Protein AF-A0A8T3Q2P3-F1 (afdb_monomer)

Sequence (70 aa):
IDTVWGTDVYTDDSSVCTAAVHAGAITVEDGGEVTIEIAPGEDSYEASEQNGIESSPYGPWGGSFVVVTD

Solvent-accessible surface area (backbone atoms only — not comparable to full-atom values): 3999 Å² total; per-residue (Å²): 134,62,68,31,34,18,55,82,50,26,45,65,88,34,38,64,71,42,46,26,23,32,73,61,64,31,48,90,88,76,47,76,88,81,54,71,48,85,43,77,38,47,73,58,30,55,52,45,75,32,80,93,34,73,30,37,62,41,62,69,47,84,36,19,32,29,67,63,68,135

Secondary structure (DSSP, 8-state):
----BEESEEETTS-HHHHHHHTTSSBTTTB----EEEEE--S-B---EETTEE-B-B---SEEEEE---

Foldseek 3Di:
DDAWEADQKTAPPGDQQLNCLQVVVDPPVGGDDWDKDKDAWDQKGDWDGGNNHTHHIDGTHGIIMGTDDD

pLDDT: mean 96.95, std 4.77, range [71.75, 98.88]

Radius of gyration: 10.94 Å; Cα contacts (8 Å, |Δi|>4): 163; chains: 1; bounding box: 27×19×30 Å

Mean predicted aligned error: 2.15 Å

Nearest PDB structures (foldseek):
  1jbi-assembly1_A  TM=9.104E-01  e=1.266E-05  Homo sapiens
  8i03-assembly1_I  TM=8.485E-01  e=6.334E-05  Schizosaccharomyces pombe
  6lmj-assembly1_B  TM=3.437E-01  e=6.301E+00  African swine fever virus
  8xt3-assembly1_LW  TM=2.907E-01  e=4.151E+00  Homo sapiens
  8oiq-assembly1_BB  TM=2.618E-01  e=4.406E+00  Sus scrofa

Structure (mmCIF, N/CA/C/O backbone):
data_AF-A0A8T3Q2P3-F1
#
_entry.id   AF-A0A8T3Q2P3-F1
#
loop_
_atom_site.group_PDB
_atom_site.id
_atom_site.type_symbol
_atom_site.label_atom_id
_atom_site.label_alt_id
_atom_site.label_comp_id
_atom_site.label_asym_id
_atom_site.label_entity_id
_atom_site.label_seq_id
_atom_site.pdbx_PDB_ins_code
_atom_site.Cartn_x
_atom_site.Cartn_y
_atom_site.Cartn_z
_atom_site.occupancy
_atom_site.B_iso_or_equiv
_atom_site.auth_seq_id
_atom_site.auth_comp_id
_atom_site.auth_asym_id
_atom_site.auth_atom_id
_atom_site.pdbx_PDB_model_num
ATOM 1 N N . ILE A 1 1 ? 1.759 -2.276 11.595 1.00 71.75 1 ILE A N 1
ATOM 2 C CA . ILE A 1 1 ? 1.899 -1.490 10.354 1.00 71.75 1 ILE A CA 1
ATOM 3 C C . ILE A 1 1 ? 3.177 -1.959 9.695 1.00 71.75 1 ILE A C 1
ATOM 5 O O . ILE A 1 1 ? 4.183 -2.039 10.396 1.00 71.75 1 ILE A O 1
ATOM 9 N N . ASP A 1 2 ? 3.100 -2.359 8.434 1.00 86.75 2 ASP A N 1
ATOM 10 C CA . ASP A 1 2 ? 4.229 -2.872 7.655 1.00 86.75 2 ASP A CA 1
ATOM 11 C C . ASP A 1 2 ? 4.309 -2.118 6.319 1.00 86.75 2 ASP A C 1
ATOM 13 O O . ASP A 1 2 ? 3.432 -1.313 6.014 1.00 86.75 2 ASP A O 1
ATOM 17 N N . THR A 1 3 ? 5.359 -2.339 5.539 1.00 93.44 3 THR A N 1
ATOM 18 C CA . THR A 1 3 ? 5.607 -1.554 4.322 1.00 93.44 3 THR A CA 1
ATOM 19 C C . THR A 1 3 ? 4.533 -1.805 3.258 1.00 93.44 3 THR A C 1
ATOM 21 O O . THR A 1 3 ? 4.100 -2.942 3.042 1.00 93.44 3 THR A O 1
ATOM 24 N N . VAL A 1 4 ? 4.116 -0.731 2.586 1.00 98.19 4 VAL A N 1
ATOM 25 C CA . VAL A 1 4 ? 3.225 -0.758 1.421 1.00 98.19 4 VAL A CA 1
ATOM 26 C C . VAL A 1 4 ? 3.800 0.124 0.320 1.00 98.19 4 VAL A C 1
ATOM 28 O O . VAL A 1 4 ? 4.282 1.230 0.582 1.00 98.19 4 VAL A O 1
ATOM 31 N N . TRP A 1 5 ? 3.760 -0.380 -0.906 1.00 98.69 5 TRP A N 1
ATOM 32 C CA . TRP A 1 5 ? 4.257 0.304 -2.090 1.00 98.69 5 TRP A CA 1
ATOM 33 C C . TRP A 1 5 ? 3.092 0.639 -3.006 1.00 98.69 5 TRP A C 1
ATOM 35 O O . TRP A 1 5 ? 2.333 -0.257 -3.364 1.00 98.69 5 TRP A O 1
ATOM 45 N N . GLY A 1 6 ? 2.975 1.903 -3.401 1.00 98.62 6 GLY A N 1
ATOM 46 C CA . GLY A 1 6 ? 1.897 2.368 -4.270 1.00 98.62 6 GLY A CA 1
ATOM 47 C C . GLY A 1 6 ? 0.669 2.918 -3.555 1.00 98.62 6 GLY A C 1
ATOM 48 O O . GLY A 1 6 ? 0.586 2.973 -2.327 1.00 98.62 6 GLY A O 1
ATOM 49 N N . THR A 1 7 ? -0.270 3.384 -4.368 1.00 98.44 7 THR A N 1
ATOM 50 C CA . THR A 1 7 ? -1.506 4.053 -3.967 1.00 98.44 7 THR A CA 1
ATOM 51 C C . THR A 1 7 ? -2.608 3.562 -4.884 1.00 98.44 7 THR A C 1
ATOM 53 O O . THR A 1 7 ? -2.425 3.596 -6.098 1.00 98.44 7 THR A O 1
ATOM 56 N N . ASP A 1 8 ? -3.724 3.112 -4.308 1.00 97.19 8 ASP A N 1
ATOM 57 C CA . ASP A 1 8 ? -4.858 2.448 -4.976 1.00 97.19 8 ASP A CA 1
ATOM 58 C C . ASP A 1 8 ? -4.500 1.101 -5.638 1.00 97.19 8 ASP A C 1
ATOM 60 O O . ASP A 1 8 ? -5.207 0.112 -5.446 1.00 97.19 8 ASP A O 1
ATOM 64 N N . VAL A 1 9 ? -3.360 1.028 -6.323 1.00 98.56 9 VAL A N 1
ATOM 65 C CA . VAL A 1 9 ? -2.699 -0.179 -6.818 1.00 98.56 9 VAL A CA 1
ATOM 66 C C . VAL A 1 9 ? -1.422 -0.387 -6.002 1.00 98.56 9 VAL A C 1
ATOM 68 O O . VAL A 1 9 ? -0.559 0.492 -5.942 1.00 98.56 9 VAL A O 1
ATOM 71 N N . TYR A 1 10 ? -1.299 -1.550 -5.363 1.00 98.75 10 TYR A N 1
ATOM 72 C CA . TYR A 1 10 ? -0.165 -1.896 -4.505 1.00 98.75 10 TYR A CA 1
ATOM 73 C C . TYR A 1 10 ? 0.638 -3.044 -5.110 1.00 98.75 10 TYR A C 1
ATOM 75 O O . TYR A 1 10 ? 0.053 -3.940 -5.719 1.00 98.75 10 TYR A O 1
ATOM 83 N N . THR A 1 11 ? 1.962 -3.066 -4.935 1.00 98.81 11 THR A N 1
ATOM 84 C CA . THR A 1 11 ? 2.765 -4.238 -5.335 1.00 98.81 11 THR A CA 1
ATOM 85 C C . THR A 1 11 ? 2.306 -5.487 -4.578 1.00 98.81 11 THR A C 1
ATOM 87 O O . THR A 1 11 ? 1.921 -5.412 -3.410 1.00 98.81 11 THR A O 1
ATOM 90 N N . ASP A 1 12 ? 2.356 -6.656 -5.216 1.00 98.44 12 ASP A N 1
ATOM 91 C CA . ASP A 1 12 ? 1.875 -7.914 -4.623 1.00 98.44 12 ASP A CA 1
ATOM 92 C C . ASP A 1 12 ? 2.699 -8.442 -3.433 1.00 98.44 12 ASP A C 1
ATOM 94 O O . ASP A 1 12 ? 2.260 -9.365 -2.744 1.00 98.44 12 ASP A O 1
ATOM 98 N N . ASP A 1 13 ? 3.847 -7.829 -3.13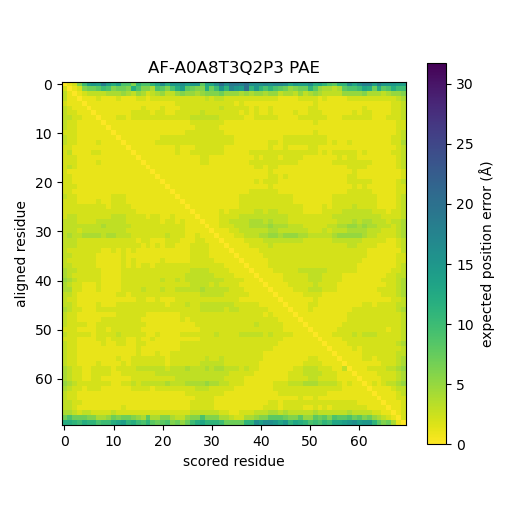5 1.00 98.12 13 ASP A N 1
ATOM 99 C CA . ASP A 1 13 ? 4.640 -8.065 -1.925 1.00 98.12 13 ASP A CA 1
ATOM 100 C C . ASP A 1 13 ? 4.293 -7.114 -0.759 1.00 98.12 13 ASP A C 1
ATOM 102 O O . ASP A 1 13 ? 4.832 -7.264 0.341 1.00 98.12 13 ASP A O 1
ATOM 106 N N . SER A 1 14 ? 3.372 -6.165 -0.962 1.00 98.56 14 SER A N 1
ATOM 107 C CA . SER A 1 14 ? 2.901 -5.240 0.074 1.00 98.56 14 SER A CA 1
ATOM 108 C C . SER A 1 14 ? 1.999 -5.919 1.114 1.00 98.56 14 SER A C 1
ATOM 110 O O . SER A 1 14 ? 1.260 -6.866 0.838 1.00 98.56 14 SER A O 1
ATOM 112 N N . SER A 1 15 ? 1.995 -5.391 2.342 1.00 98.06 15 SER A N 1
ATOM 113 C CA . SER A 1 15 ? 1.102 -5.871 3.404 1.00 98.06 15 SER A CA 1
ATOM 114 C C . SER A 1 15 ? -0.367 -5.572 3.091 1.00 98.06 15 SER A C 1
ATOM 116 O O . SER A 1 15 ? -0.791 -4.422 3.170 1.00 98.06 15 SER A O 1
ATOM 118 N N . VAL A 1 16 ? -1.172 -6.612 2.838 1.00 98.06 16 VAL A N 1
ATOM 119 C CA . VAL A 1 16 ? -2.615 -6.478 2.545 1.00 98.06 16 VAL A CA 1
ATOM 120 C C . VAL A 1 16 ? -3.363 -5.715 3.639 1.00 98.06 16 VAL A C 1
ATOM 122 O O . VAL A 1 16 ? -4.113 -4.796 3.334 1.00 98.06 16 VAL A O 1
ATOM 125 N N . CYS A 1 17 ? -3.143 -6.034 4.920 1.00 97.56 17 CYS A N 1
ATOM 126 C CA . CYS A 1 17 ? -3.837 -5.340 6.009 1.00 97.56 17 CYS A CA 1
ATOM 127 C C . CYS A 1 17 ? -3.441 -3.862 6.094 1.00 97.56 17 CYS A C 1
ATOM 129 O O .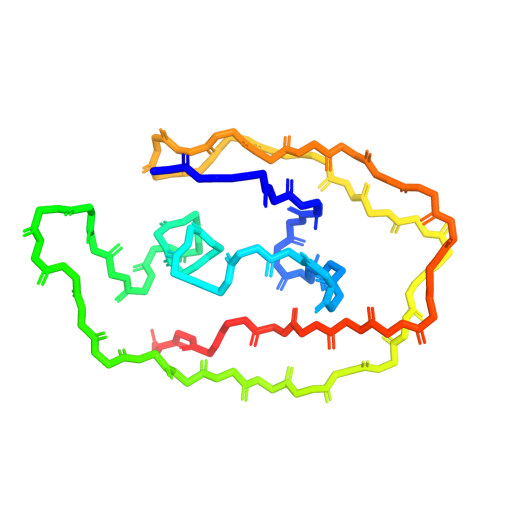 CYS A 1 17 ? -4.291 -3.016 6.350 1.00 97.56 17 CYS A O 1
ATOM 131 N N . THR A 1 18 ? -2.162 -3.538 5.876 1.00 98.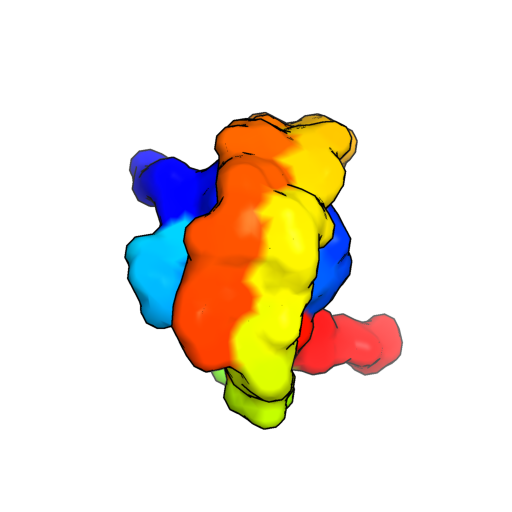25 18 THR A N 1
ATOM 132 C CA . THR A 1 18 ? -1.714 -2.139 5.912 1.00 98.25 18 THR A CA 1
ATOM 133 C C . THR A 1 18 ? -2.234 -1.368 4.700 1.00 98.25 18 THR A C 1
ATOM 135 O O . THR A 1 18 ? -2.698 -0.243 4.861 1.00 98.25 18 THR A O 1
ATOM 138 N N . ALA A 1 19 ? -2.246 -1.987 3.517 1.00 98.44 19 ALA A N 1
ATOM 139 C CA . ALA A 1 19 ? -2.823 -1.413 2.304 1.00 98.44 19 ALA A CA 1
ATOM 140 C C . ALA A 1 19 ? -4.336 -1.202 2.450 1.00 98.44 19 ALA A C 1
ATOM 142 O O . ALA A 1 19 ? -4.867 -0.206 1.980 1.00 98.44 19 ALA A O 1
ATOM 143 N N . ALA A 1 20 ? -5.031 -2.094 3.158 1.00 98.31 20 ALA A N 1
ATOM 144 C CA . ALA A 1 20 ? -6.455 -1.954 3.437 1.00 98.31 20 ALA A CA 1
ATOM 145 C C . ALA A 1 20 ? -6.765 -0.803 4.400 1.00 98.31 20 ALA A C 1
ATOM 147 O O . ALA A 1 20 ? -7.753 -0.100 4.201 1.00 98.31 20 ALA A O 1
ATOM 148 N N . VAL A 1 21 ? -5.909 -0.562 5.400 1.00 98.25 21 VAL A N 1
ATOM 149 C CA . VAL A 1 21 ? -6.002 0.657 6.218 1.00 98.25 21 VAL A CA 1
ATOM 150 C C . VAL A 1 21 ? -5.701 1.888 5.370 1.00 98.25 21 VAL A C 1
ATOM 152 O O . VAL A 1 21 ? -6.475 2.837 5.400 1.00 98.25 21 VAL A O 1
ATOM 155 N N . HIS A 1 22 ? -4.627 1.858 4.575 1.00 98.44 22 HIS A N 1
ATOM 156 C CA . HIS A 1 22 ? -4.262 2.951 3.671 1.00 98.44 22 HIS A CA 1
ATOM 157 C C . HIS A 1 22 ? -5.416 3.311 2.720 1.00 98.44 22 HIS A C 1
ATOM 159 O O . HIS A 1 22 ? -5.771 4.477 2.611 1.00 98.44 22 HIS A O 1
ATOM 165 N N . ALA A 1 23 ? -6.071 2.316 2.118 1.00 98.12 23 ALA A N 1
ATOM 166 C CA . ALA A 1 23 ? -7.237 2.478 1.246 1.00 98.12 23 ALA A CA 1
ATOM 167 C C . ALA A 1 23 ? -8.537 2.852 1.990 1.00 98.12 23 ALA A C 1
ATOM 169 O O . ALA A 1 23 ? -9.551 3.128 1.355 1.00 98.12 23 ALA A O 1
ATOM 170 N N . GLY A 1 24 ? -8.540 2.843 3.327 1.00 97.50 24 GLY A N 1
ATOM 171 C CA . GLY A 1 24 ? -9.710 3.177 4.142 1.00 97.50 24 GLY A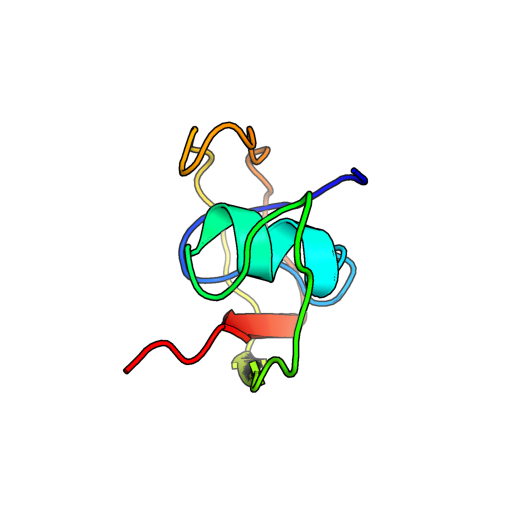 CA 1
ATOM 172 C C . GLY A 1 24 ? -10.762 2.069 4.246 1.00 97.50 24 GLY A C 1
ATOM 173 O O . GLY A 1 24 ? -11.869 2.334 4.705 1.00 97.50 24 GLY A O 1
ATOM 174 N N . ALA A 1 25 ? -10.437 0.835 3.849 1.00 97.94 25 ALA A N 1
ATOM 1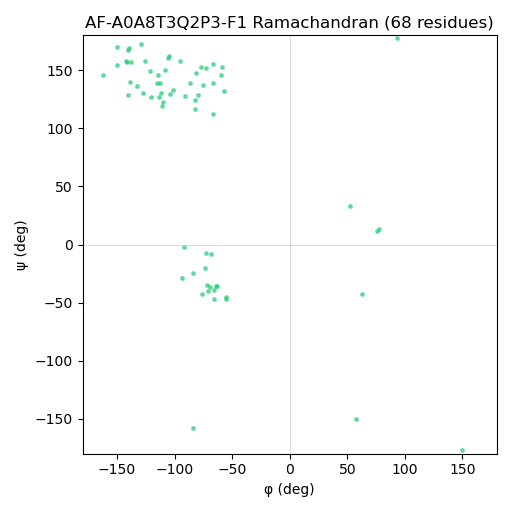75 C CA . ALA A 1 25 ? -11.341 -0.314 3.943 1.00 97.94 25 ALA A CA 1
ATOM 176 C C . ALA A 1 25 ? -11.549 -0.786 5.393 1.00 97.94 25 ALA A C 1
ATOM 178 O O . ALA A 1 25 ? -12.627 -1.248 5.758 1.00 97.94 25 ALA A O 1
ATOM 179 N N . ILE A 1 26 ? -10.503 -0.679 6.216 1.00 97.56 26 ILE A N 1
ATOM 180 C CA . ILE A 1 26 ? -10.493 -1.056 7.636 1.00 97.56 26 ILE A CA 1
ATOM 181 C C . ILE A 1 26 ? -9.686 -0.036 8.450 1.00 97.56 26 ILE A C 1
ATOM 183 O O . ILE A 1 26 ? -8.938 0.762 7.890 1.00 97.56 26 ILE A O 1
ATOM 187 N N . THR A 1 27 ? -9.787 -0.074 9.779 1.00 97.50 27 THR A N 1
ATOM 188 C CA . THR A 1 27 ? -8.939 0.731 10.677 1.00 97.50 27 THR A CA 1
ATOM 189 C C . THR A 1 27 ? -7.870 -0.136 11.343 1.00 97.50 27 THR A C 1
ATOM 191 O O . THR A 1 27 ? -7.987 -1.361 11.405 1.00 97.50 27 THR A O 1
ATOM 194 N N . VAL A 1 28 ? -6.817 0.492 11.877 1.00 96.06 28 VAL A N 1
ATOM 195 C CA . VAL A 1 28 ? -5.797 -0.219 12.675 1.00 96.06 28 VAL A CA 1
ATOM 196 C C . VAL A 1 28 ? -6.401 -0.817 13.950 1.00 96.06 28 VAL A C 1
ATOM 198 O O . VAL A 1 28 ? -5.965 -1.879 14.389 1.00 96.06 28 VAL A O 1
ATOM 201 N N . GLU A 1 29 ? -7.370 -0.126 14.553 1.00 97.31 29 GLU A N 1
ATOM 202 C CA . GLU A 1 29 ? -7.981 -0.518 15.827 1.00 97.31 29 GLU A CA 1
ATOM 203 C C . GLU A 1 29 ? -8.969 -1.677 15.661 1.00 97.31 29 GLU A C 1
ATOM 205 O O . GLU A 1 29 ? -8.937 -2.617 16.456 1.00 97.31 29 GLU A O 1
ATOM 210 N N . ASP A 1 30 ? -9.804 -1.637 14.620 1.00 97.06 30 ASP A N 1
ATOM 211 C CA . ASP A 1 30 ? -10.878 -2.615 14.420 1.00 97.06 30 ASP A CA 1
ATOM 212 C C . ASP A 1 30 ? -10.452 -3.791 13.530 1.00 97.06 30 ASP A C 1
ATOM 214 O O . ASP A 1 30 ? -10.964 -4.905 13.676 1.00 97.06 30 ASP A O 1
ATOM 218 N N . GLY A 1 31 ? -9.507 -3.570 12.610 1.00 95.56 31 GLY A N 1
ATOM 219 C CA . GLY A 1 31 ? -9.205 -4.525 11.548 1.00 95.56 31 GLY A CA 1
ATOM 220 C C . GLY A 1 31 ? -10.444 -4.831 10.698 1.00 95.56 31 GLY A C 1
ATOM 221 O O . GLY A 1 31 ? -11.327 -3.989 10.542 1.00 95.56 31 GLY A O 1
ATOM 222 N N . GLY A 1 32 ? -10.517 -6.044 10.147 1.00 95.94 32 GLY A N 1
ATOM 223 C CA . GLY A 1 32 ? -11.717 -6.512 9.455 1.00 95.94 32 GLY A CA 1
ATOM 224 C C . GLY A 1 32 ? -11.447 -7.504 8.334 1.00 95.94 32 GLY A C 1
ATOM 225 O O . GLY A 1 32 ? -10.314 -7.927 8.099 1.00 95.94 32 GLY A O 1
ATOM 226 N N . GLU A 1 33 ? -12.527 -7.882 7.656 1.00 96.94 33 GLU A N 1
ATOM 227 C CA . GLU A 1 33 ? -12.453 -8.603 6.391 1.00 96.94 33 GLU A CA 1
ATOM 228 C C . GLU A 1 33 ? -12.049 -7.629 5.282 1.00 96.94 33 GLU A C 1
ATOM 230 O O . GLU A 1 33 ? -12.534 -6.502 5.224 1.00 96.94 33 GLU A O 1
ATOM 235 N N . VAL A 1 34 ? -11.143 -8.069 4.413 1.00 97.50 34 VAL A N 1
ATOM 236 C CA . VAL A 1 34 ? -10.637 -7.280 3.291 1.00 97.50 34 VAL A CA 1
ATOM 237 C C . VAL A 1 34 ? -10.792 -8.114 2.034 1.00 97.50 34 VAL A C 1
ATOM 239 O O . VAL A 1 34 ? -10.349 -9.263 1.990 1.00 97.50 34 VAL A O 1
ATOM 242 N N . THR A 1 35 ? -11.377 -7.516 1.002 1.00 98.25 35 THR A N 1
ATOM 243 C CA . THR A 1 35 ? -11.403 -8.094 -0.340 1.00 98.25 35 THR A CA 1
ATOM 244 C C . THR A 1 35 ? -10.351 -7.406 -1.197 1.00 98.25 35 THR A C 1
ATOM 246 O O . THR A 1 35 ? -10.259 -6.179 -1.207 1.00 98.25 35 THR A O 1
ATOM 249 N N . ILE A 1 36 ? -9.556 -8.198 -1.917 1.00 98.50 36 ILE A N 1
ATOM 250 C CA . ILE A 1 36 ? -8.588 -7.689 -2.889 1.00 98.50 36 ILE A CA 1
ATOM 251 C C . ILE A 1 36 ? -8.865 -8.258 -4.277 1.00 98.50 36 ILE A C 1
ATOM 253 O O . ILE A 1 36 ? -9.311 -9.400 -4.415 1.00 98.50 36 ILE A O 1
ATOM 257 N N . GLU A 1 37 ? -8.540 -7.476 -5.298 1.00 98.56 37 GLU A N 1
ATOM 258 C CA . GLU A 1 37 ? -8.445 -7.932 -6.681 1.00 98.56 37 GLU A CA 1
ATOM 259 C C . GLU A 1 37 ? -6.969 -8.066 -7.068 1.00 98.56 37 GLU A C 1
ATOM 261 O O . GLU A 1 37 ? -6.187 -7.142 -6.852 1.00 98.56 37 GLU A O 1
ATOM 266 N N . ILE A 1 38 ? -6.580 -9.213 -7.633 1.00 98.50 38 ILE A N 1
ATOM 267 C CA . ILE A 1 38 ? -5.230 -9.411 -8.176 1.00 98.50 38 ILE A CA 1
ATOM 268 C C . ILE A 1 38 ? -5.151 -8.764 -9.557 1.00 98.50 38 ILE A C 1
ATOM 270 O O . ILE A 1 38 ? -5.962 -9.070 -10.433 1.00 98.50 38 ILE A O 1
ATOM 274 N N . ALA A 1 39 ? -4.133 -7.934 -9.761 1.00 98.06 39 ALA A N 1
ATOM 275 C CA . ALA A 1 39 ? -3.916 -7.172 -10.980 1.00 98.06 39 ALA A CA 1
ATOM 276 C C . ALA A 1 39 ? -2.511 -7.42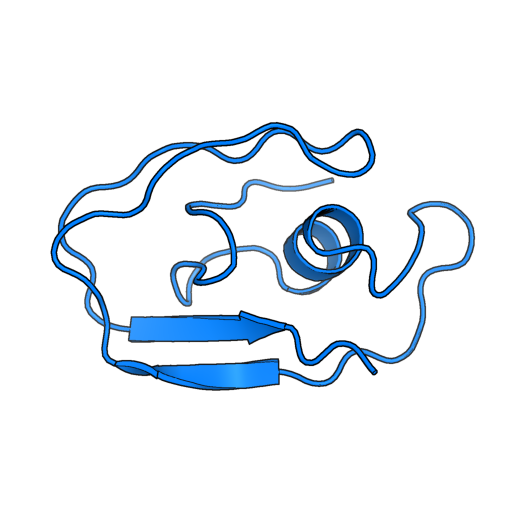7 -11.568 1.00 98.06 39 ALA A C 1
ATOM 278 O O . ALA A 1 39 ? -1.599 -7.866 -10.858 1.00 98.06 39 ALA A O 1
ATOM 279 N N . PRO A 1 40 ? -2.309 -7.186 -12.877 1.00 98.62 40 PRO A N 1
ATOM 280 C CA . PRO A 1 40 ? -0.971 -7.126 -13.460 1.00 98.62 40 PRO A CA 1
ATOM 281 C C . PRO A 1 40 ? -0.121 -6.037 -12.796 1.00 98.62 40 PRO A C 1
ATOM 283 O O . PRO A 1 40 ? -0.662 -5.034 -12.346 1.00 98.62 40 PRO A O 1
ATOM 286 N N . GLY A 1 41 ? 1.198 -6.223 -12.794 1.00 98.56 41 GLY A N 1
ATOM 287 C CA . GLY A 1 41 ? 2.133 -5.213 -12.310 1.00 98.56 41 GLY A CA 1
ATOM 288 C C . GLY A 1 41 ? 2.193 -3.942 -13.165 1.00 98.56 41 GLY A C 1
ATOM 289 O O . GLY A 1 41 ? 1.917 -3.976 -14.367 1.00 98.56 41 GLY A O 1
ATOM 290 N N . GLU A 1 42 ? 2.605 -2.836 -12.546 1.00 98.69 42 GLU A N 1
ATOM 291 C CA . GLU A 1 42 ? 2.812 -1.535 -13.193 1.00 98.69 42 GLU A CA 1
ATOM 292 C C . GLU A 1 42 ? 4.299 -1.187 -13.388 1.00 98.69 42 GLU A C 1
ATOM 294 O O . GLU A 1 42 ? 5.187 -1.723 -12.717 1.00 98.69 42 GLU A O 1
ATOM 299 N N . ASP A 1 43 ? 4.570 -0.245 -14.300 1.00 98.62 43 ASP A N 1
ATOM 300 C CA . ASP A 1 43 ? 5.913 0.306 -14.543 1.00 98.62 43 ASP A CA 1
ATOM 301 C C . ASP A 1 43 ? 6.378 1.260 -13.424 1.00 98.62 43 ASP A C 1
ATOM 303 O O . ASP A 1 43 ? 7.574 1.534 -13.284 1.00 98.62 43 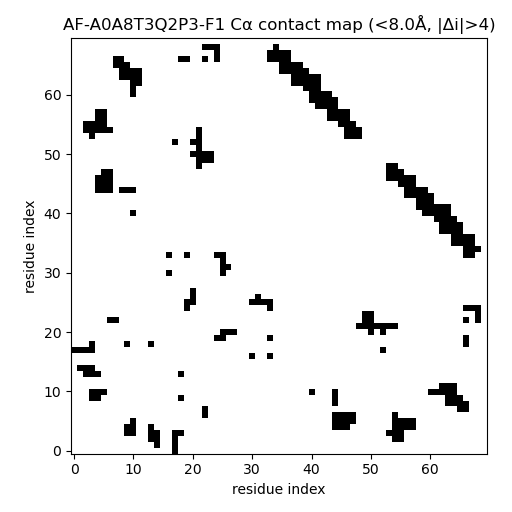ASP A O 1
ATOM 307 N N . SER A 1 44 ? 5.448 1.794 -12.633 1.00 98.62 44 SER A N 1
ATOM 308 C CA . SER A 1 44 ? 5.731 2.672 -11.498 1.00 98.62 44 SER A CA 1
ATOM 309 C C . SER A 1 44 ? 4.535 2.754 -10.563 1.00 98.62 44 SER A C 1
ATOM 311 O O . SER A 1 44 ? 3.410 2.808 -11.040 1.00 98.62 44 SER A O 1
ATOM 313 N N . TYR A 1 45 ? 4.804 2.886 -9.268 1.00 98.75 45 TYR A N 1
ATOM 314 C CA . TYR A 1 45 ? 3.813 3.012 -8.205 1.00 98.75 45 TYR A CA 1
ATOM 315 C C . TYR A 1 45 ? 4.022 4.335 -7.472 1.00 98.75 45 TYR A C 1
ATOM 317 O O . TYR A 1 45 ? 5.133 4.623 -7.009 1.00 98.75 45 TYR A O 1
ATOM 325 N N . GLU A 1 46 ? 2.969 5.140 -7.351 1.00 98.44 46 GLU A N 1
ATOM 326 C CA . GLU A 1 46 ? 3.030 6.443 -6.684 1.00 98.44 46 GLU A CA 1
ATOM 327 C C . GLU A 1 46 ? 2.803 6.328 -5.169 1.00 98.44 46 GLU A C 1
ATOM 329 O O . GLU A 1 46 ? 1.943 5.586 -4.695 1.00 98.44 46 GLU A O 1
ATOM 334 N N . ALA A 1 47 ? 3.576 7.090 -4.398 1.00 98.12 47 ALA A N 1
ATOM 335 C CA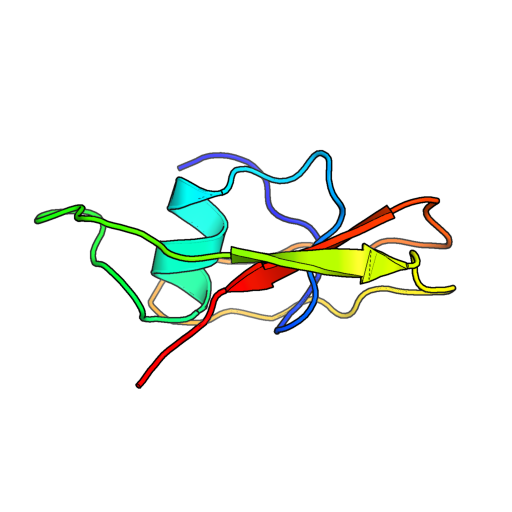 . ALA A 1 47 ? 3.437 7.179 -2.947 1.00 98.12 47 ALA A CA 1
ATOM 336 C C . ALA A 1 47 ? 2.326 8.153 -2.546 1.00 98.12 47 ALA A C 1
ATOM 338 O O . ALA A 1 47 ? 2.170 9.202 -3.177 1.00 98.12 47 ALA A O 1
ATOM 339 N N . SER A 1 48 ? 1.642 7.879 -1.440 1.00 98.75 48 SER A N 1
ATOM 340 C CA . SER A 1 48 ? 0.781 8.857 -0.775 1.00 98.75 48 SER A CA 1
ATOM 341 C C . SER A 1 48 ? 0.706 8.612 0.732 1.00 98.75 48 SER A C 1
ATOM 343 O O . SER A 1 48 ? 1.206 7.616 1.245 1.00 98.75 48 SER A O 1
ATOM 345 N N . GLU A 1 49 ? 0.115 9.563 1.453 1.00 98.31 49 GLU A N 1
ATOM 346 C CA . GLU A 1 49 ? -0.321 9.354 2.831 1.00 98.31 49 GLU A CA 1
ATOM 347 C C . GLU A 1 49 ? -1.850 9.359 2.844 1.00 98.31 49 GLU A C 1
ATOM 349 O O . GLU A 1 49 ? -2.476 10.355 2.466 1.00 98.31 49 GLU A O 1
ATOM 354 N N . GLN A 1 50 ? -2.456 8.250 3.268 1.00 98.06 50 GLN A N 1
ATOM 355 C CA . GLN A 1 50 ? -3.904 8.100 3.377 1.00 98.06 50 GLN A CA 1
ATOM 356 C C . GLN A 1 50 ? -4.266 7.358 4.655 1.00 98.06 50 GLN A C 1
ATOM 358 O O . GLN A 1 50 ? -3.600 6.404 5.053 1.00 98.06 50 GLN A O 1
ATOM 363 N N . ASN A 1 51 ? -5.332 7.808 5.320 1.00 97.12 51 ASN A N 1
ATOM 364 C CA . ASN A 1 51 ? -5.864 7.165 6.527 1.00 97.12 51 ASN A CA 1
ATOM 365 C C . ASN A 1 51 ? -4.799 6.923 7.623 1.00 97.12 51 ASN A C 1
ATOM 367 O O . ASN A 1 51 ? -4.859 5.952 8.375 1.00 97.12 51 ASN A O 1
ATOM 371 N N . GLY A 1 52 ? -3.814 7.827 7.715 1.00 96.44 52 GLY A N 1
ATOM 372 C CA . GLY A 1 52 ? -2.718 7.759 8.686 1.00 96.44 52 GLY A CA 1
ATOM 373 C C . GLY A 1 52 ? -1.630 6.728 8.364 1.00 96.44 52 GLY A C 1
ATOM 374 O O . GLY A 1 52 ? -0.804 6.442 9.229 1.00 96.44 52 GLY A O 1
ATOM 375 N N . ILE A 1 53 ? -1.631 6.167 7.153 1.00 98.06 53 ILE A N 1
ATOM 376 C CA . ILE A 1 53 ? -0.597 5.273 6.631 1.00 98.06 53 ILE A CA 1
ATOM 377 C C . ILE A 1 53 ? 0.141 5.989 5.501 1.00 98.06 53 ILE A C 1
ATOM 379 O O . ILE A 1 53 ? -0.489 6.510 4.586 1.00 98.06 53 ILE A O 1
ATOM 383 N N . GLU A 1 54 ? 1.470 5.984 5.553 1.00 98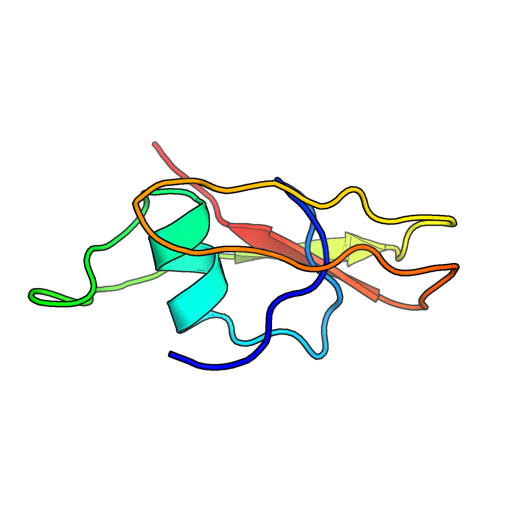.12 54 GLU A N 1
ATOM 384 C CA . GLU A 1 54 ? 2.326 6.401 4.441 1.00 98.12 54 GLU A CA 1
ATOM 385 C C . GLU A 1 54 ? 2.655 5.184 3.567 1.00 98.12 54 GLU A C 1
ATOM 387 O O . GLU A 1 54 ? 3.146 4.167 4.070 1.00 98.12 54 GLU A O 1
ATOM 392 N N . SER A 1 55 ? 2.417 5.288 2.261 1.00 98.50 55 SER A N 1
ATOM 393 C CA . SER A 1 55 ? 2.960 4.367 1.267 1.00 98.50 55 SER A CA 1
ATOM 394 C C . SER A 1 55 ? 4.243 4.905 0.648 1.00 98.50 55 SER A C 1
ATOM 396 O O . SER A 1 55 ? 4.540 6.098 0.685 1.00 98.50 55 SER A O 1
ATOM 398 N N . SER A 1 56 ? 5.054 4.004 0.101 1.00 98.56 56 SER A N 1
ATOM 399 C CA . SER A 1 56 ? 6.311 4.354 -0.559 1.00 98.56 56 SER A CA 1
ATOM 400 C C . SER A 1 56 ? 6.207 4.185 -2.075 1.00 98.56 56 SER A C 1
ATOM 402 O O . SER A 1 56 ? 5.457 3.330 -2.552 1.00 98.56 56 SER A O 1
ATOM 404 N N . PRO A 1 57 ? 6.959 4.972 -2.863 1.00 98.50 57 PRO A N 1
ATOM 405 C CA . PRO A 1 57 ? 6.933 4.827 -4.307 1.00 98.50 57 PRO A CA 1
ATOM 406 C C . PRO A 1 57 ? 7.764 3.609 -4.706 1.00 98.50 57 PRO A C 1
ATOM 408 O O . PRO A 1 57 ? 8.735 3.261 -4.025 1.00 98.50 57 PRO A O 1
ATOM 411 N N . TYR A 1 58 ? 7.438 2.997 -5.840 1.00 98.50 58 TYR A N 1
ATOM 412 C CA . TYR A 1 58 ? 8.239 1.905 -6.387 1.00 98.50 58 TYR A CA 1
ATOM 413 C C . TYR A 1 58 ? 8.331 1.961 -7.910 1.00 98.50 58 TYR A C 1
ATOM 415 O O . TYR A 1 58 ? 7.534 2.614 -8.580 1.00 98.50 58 TYR A O 1
ATOM 423 N N . GLY A 1 59 ? 9.365 1.318 -8.452 1.00 98.38 59 GLY A N 1
ATOM 424 C CA . GLY A 1 59 ? 9.568 1.192 -9.894 1.00 98.38 59 GLY A CA 1
ATOM 425 C C . GLY A 1 59 ? 8.785 0.019 -10.496 1.00 98.38 59 GLY A C 1
ATOM 426 O O . GLY A 1 59 ? 7.838 -0.464 -9.876 1.00 98.38 59 GLY A O 1
ATOM 427 N N . PRO A 1 60 ? 9.209 -0.480 -11.671 1.00 98.62 60 PRO A N 1
ATOM 428 C CA . PRO A 1 60 ? 8.546 -1.596 -12.332 1.00 98.62 60 PRO A CA 1
ATOM 429 C C . PRO A 1 60 ? 8.488 -2.840 -11.445 1.00 98.62 60 PRO A C 1
ATOM 431 O O . PRO A 1 60 ? 9.512 -3.263 -10.895 1.00 98.62 60 PRO A O 1
ATOM 434 N N . TRP A 1 61 ? 7.310 -3.453 -11.349 1.00 98.56 61 TRP A N 1
ATOM 435 C CA . TRP A 1 61 ? 7.097 -4.678 -10.576 1.00 98.56 61 TRP A CA 1
ATOM 436 C C . TRP A 1 61 ? 6.142 -5.638 -11.293 1.00 98.56 61 TRP A C 1
ATOM 438 O O . TRP A 1 61 ? 5.394 -5.231 -12.172 1.00 98.56 61 TRP A O 1
ATOM 448 N N . GLY A 1 62 ? 6.211 -6.934 -10.971 1.00 98.38 62 GLY A N 1
ATOM 449 C CA . GLY A 1 62 ? 5.586 -7.993 -11.774 1.00 98.38 62 GLY A CA 1
ATOM 450 C C . GLY A 1 62 ? 4.103 -8.256 -11.500 1.00 98.38 62 GLY A C 1
ATOM 451 O O . GLY A 1 62 ? 3.412 -8.761 -12.386 1.00 98.38 62 GLY A O 1
ATOM 452 N N . GLY A 1 63 ? 3.612 -7.919 -10.308 1.00 98.62 63 GLY A N 1
ATOM 453 C CA . GLY A 1 63 ? 2.234 -8.187 -9.897 1.00 98.62 63 GLY A CA 1
ATOM 454 C C . GLY A 1 63 ? 1.712 -7.158 -8.905 1.00 98.62 63 GLY A C 1
ATOM 455 O O . GLY A 1 63 ? 2.478 -6.533 -8.176 1.00 98.62 63 GLY A O 1
ATOM 456 N N . SER A 1 64 ? 0.399 -6.979 -8.870 1.00 98.88 64 SER A N 1
ATOM 457 C CA . SER A 1 64 ? -0.237 -5.994 -8.000 1.00 98.88 64 SER A CA 1
ATOM 458 C C . SER A 1 64 ? -1.508 -6.536 -7.372 1.00 98.88 64 SER A C 1
ATOM 460 O O . SER A 1 64 ? -2.053 -7.564 -7.784 1.00 98.88 64 SER A O 1
ATOM 462 N N . PHE A 1 65 ? -2.027 -5.795 -6.402 1.00 98.81 65 PHE A N 1
ATOM 463 C CA . PHE A 1 65 ? -3.411 -5.921 -5.979 1.00 98.81 65 PHE A CA 1
ATOM 464 C C . PHE A 1 65 ? -4.049 -4.556 -5.728 1.00 98.81 65 PHE A C 1
ATOM 466 O O . PHE A 1 65 ? -3.370 -3.572 -5.436 1.00 98.81 65 PHE A O 1
ATOM 473 N N . VAL A 1 66 ? -5.375 -4.531 -5.809 1.00 98.62 66 VAL A N 1
ATOM 474 C CA . VAL A 1 66 ? -6.224 -3.396 -5.435 1.00 98.62 66 VAL A CA 1
ATOM 475 C C . VAL A 1 66 ? -7.086 -3.822 -4.255 1.00 98.62 66 VAL A C 1
ATOM 477 O O . VAL A 1 66 ? -7.592 -4.946 -4.226 1.00 98.62 66 VAL A O 1
ATOM 480 N N . VAL A 1 67 ? -7.256 -2.939 -3.273 1.00 98.44 67 VAL A N 1
ATOM 481 C CA . VAL A 1 67 ? -8.220 -3.149 -2.186 1.00 98.44 67 VAL A CA 1
ATOM 482 C C . VAL A 1 67 ? -9.596 -2.719 -2.681 1.00 98.44 67 VAL A C 1
ATOM 484 O O . VAL A 1 67 ? -9.767 -1.583 -3.112 1.00 98.44 67 VAL A O 1
ATOM 487 N N . VAL A 1 68 ? -10.577 -3.616 -2.619 1.00 96.88 68 VAL A N 1
ATOM 488 C CA . VAL A 1 68 ? -11.953 -3.304 -3.018 1.00 96.88 68 VAL A CA 1
ATOM 489 C C . VAL A 1 68 ? -12.656 -2.611 -1.852 1.00 96.88 68 VAL A C 1
ATOM 491 O O . VAL A 1 68 ? -12.817 -3.209 -0.787 1.00 96.88 68 VAL A O 1
ATOM 494 N N . THR A 1 69 ? -13.060 -1.359 -2.054 1.00 86.44 69 THR A N 1
ATOM 495 C CA . THR A 1 69 ? -13.872 -0.563 -1.124 1.00 86.44 69 THR A CA 1
ATOM 496 C C . THR A 1 69 ? -15.259 -0.313 -1.727 1.00 86.44 69 THR A C 1
ATOM 498 O O . THR A 1 69 ? -15.375 -0.111 -2.937 1.00 86.44 69 THR A O 1
ATOM 501 N N . ASP A 1 70 ? -16.310 -0.400 -0.902 1.00 72.19 70 ASP A N 1
ATOM 502 C CA . ASP A 1 70 ? -17.707 -0.125 -1.295 1.00 72.19 70 ASP A CA 1
ATOM 503 C C . ASP A 1 70 ? -18.006 1.378 -1.463 1.00 72.19 70 ASP A C 1
ATOM 505 O O . ASP A 1 70 ? -17.411 2.201 -0.723 1.00 72.19 70 ASP A O 1
#